Protein AF-A0A526YYI4-F1 (afdb_monomer_lite)

Radius of gyration: 14.58 Å; chains: 1; bounding box: 34×33×38 Å

Foldseek 3Di:
DLVVLLVVLCPDPPSVVCPVVQVCCVVVVDPQDDPDPQLCVVCVSVSNDDRDLVSQLVCLCRQQVDDSVRSVQQSVCVVVVDPVSPVVVVVSSVVSNVVVVND

Sequence (103 aa):
IEDIIALVALYRPGPMENIPTYNARKHGEEEMASIHPKIDHLVKETQGVIVYQEQVMQIAQELAGYSLGEADLLRRAMGKKIRAEMDKQRERFVSGAIERGVG

pLDDT: mean 78.95, std 15.45, range [33.44, 95.56]

Structure (mmCIF, N/CA/C/O backbone):
data_AF-A0A526YYI4-F1
#
_entry.id   AF-A0A526YYI4-F1
#
loop_
_atom_site.group_PDB
_atom_site.id
_atom_site.type_symbol
_atom_site.label_atom_id
_atom_site.label_alt_id
_atom_site.label_comp_id
_atom_site.label_asym_id
_atom_site.label_entity_id
_atom_site.label_seq_id
_atom_site.pdbx_PDB_ins_code
_atom_site.Cartn_x
_atom_site.Cartn_y
_atom_site.Cartn_z
_atom_site.occupancy
_atom_site.B_iso_or_equiv
_atom_site.auth_seq_id
_atom_site.auth_comp_id
_atom_site.auth_asym_id
_atom_site.auth_atom_id
_atom_site.pdbx_PDB_model_num
ATOM 1 N N . ILE A 1 1 ? 0.002 5.962 20.815 1.00 46.22 1 ILE A N 1
ATOM 2 C CA . ILE A 1 1 ? 1.047 6.633 19.993 1.00 46.22 1 ILE A CA 1
ATOM 3 C C . ILE A 1 1 ? 0.704 6.500 18.509 1.00 46.22 1 ILE A C 1
ATOM 5 O O . ILE A 1 1 ? 0.704 7.516 17.829 1.00 46.22 1 ILE A O 1
ATOM 9 N N . GLU A 1 2 ? 0.307 5.313 18.039 1.00 40.59 2 GLU A N 1
ATOM 10 C CA . GLU A 1 2 ? -0.183 5.052 16.667 1.00 40.59 2 GLU A CA 1
ATOM 11 C C . GLU A 1 2 ? -1.278 6.014 16.179 1.00 40.59 2 GLU A C 1
ATOM 13 O O . GLU A 1 2 ? -1.196 6.502 15.057 1.00 40.59 2 GLU A O 1
ATOM 18 N N . ASP A 1 3 ? -2.234 6.387 17.038 1.00 33.44 3 ASP A N 1
ATOM 19 C CA . ASP A 1 3 ? -3.303 7.337 16.690 1.00 33.44 3 ASP A CA 1
ATOM 20 C C . ASP A 1 3 ? -2.796 8.715 16.240 1.00 33.44 3 ASP A C 1
ATOM 22 O O . ASP A 1 3 ? -3.360 9.325 15.335 1.00 33.44 3 ASP A O 1
ATOM 26 N N . ILE A 1 4 ? -1.707 9.200 16.842 1.00 33.88 4 ILE A N 1
ATOM 27 C CA . ILE A 1 4 ? -1.102 10.492 16.488 1.00 33.88 4 ILE A CA 1
ATOM 28 C C . ILE A 1 4 ? -0.433 10.390 15.112 1.00 33.88 4 ILE A C 1
ATOM 30 O O . ILE A 1 4 ? -0.494 11.328 14.320 1.00 33.88 4 ILE A O 1
ATOM 34 N N . ILE A 1 5 ? 0.171 9.241 14.805 1.00 37.09 5 ILE A N 1
ATOM 35 C CA . ILE A 1 5 ? 0.866 8.994 13.538 1.00 37.09 5 ILE A CA 1
ATOM 36 C C . ILE A 1 5 ? -0.156 8.834 12.399 1.00 37.09 5 ILE A C 1
ATOM 38 O O . ILE A 1 5 ? 0.015 9.446 11.341 1.00 37.09 5 ILE A O 1
ATOM 42 N N . ALA A 1 6 ? -1.256 8.110 12.640 1.00 46.25 6 ALA A N 1
ATOM 43 C CA . ALA A 1 6 ? -2.361 7.967 11.695 1.00 46.25 6 ALA A CA 1
ATOM 44 C C . ALA A 1 6 ? -3.011 9.324 11.384 1.00 46.25 6 ALA A C 1
ATOM 46 O O . ALA A 1 6 ? -3.184 9.666 10.216 1.00 46.25 6 ALA A O 1
ATOM 47 N N . LEU A 1 7 ? -3.272 10.148 12.407 1.00 42.66 7 LEU A N 1
ATOM 48 C CA . LEU A 1 7 ? -3.783 11.511 12.231 1.00 42.66 7 LEU A CA 1
ATOM 49 C C . LEU A 1 7 ? -2.831 12.363 11.379 1.00 42.66 7 LEU A C 1
ATOM 51 O O . LEU A 1 7 ? -3.249 12.904 10.358 1.00 42.66 7 LEU A O 1
ATOM 55 N N . VAL A 1 8 ? -1.542 12.443 11.726 1.00 37.16 8 VAL A N 1
ATOM 56 C CA . VAL A 1 8 ? -0.553 13.256 10.985 1.00 37.16 8 VAL A CA 1
ATOM 57 C C . VAL A 1 8 ? -0.432 12.838 9.516 1.00 37.16 8 VAL A C 1
ATOM 59 O O . VAL A 1 8 ? -0.236 13.684 8.640 1.00 37.16 8 VAL A O 1
ATOM 62 N N . ALA A 1 9 ? -0.557 11.546 9.224 1.00 50.09 9 ALA A N 1
ATOM 63 C CA . ALA A 1 9 ? -0.478 11.037 7.862 1.00 50.09 9 ALA A CA 1
ATOM 64 C C . ALA A 1 9 ? -1.801 11.183 7.078 1.00 50.09 9 ALA A C 1
ATOM 66 O O . ALA A 1 9 ? -1.754 11.387 5.861 1.00 50.09 9 ALA A O 1
ATOM 67 N N . LEU A 1 10 ? -2.953 11.191 7.760 1.00 52.28 10 LEU A N 1
ATOM 68 C CA . LEU A 1 10 ? -4.257 11.533 7.186 1.00 52.28 10 LEU A CA 1
ATOM 69 C C . LEU A 1 10 ? -4.415 13.039 6.904 1.00 52.28 10 LEU A C 1
ATOM 71 O O . LEU A 1 10 ? -5.133 13.395 5.982 1.00 52.28 10 LEU A O 1
ATOM 75 N N . TYR A 1 11 ? -3.704 13.935 7.602 1.00 41.75 11 TYR A N 1
ATOM 76 C CA . TYR A 1 11 ? -3.749 15.400 7.400 1.00 41.75 11 TYR A CA 1
ATOM 77 C C . TYR A 1 11 ? -3.046 15.917 6.116 1.00 41.75 11 TYR A C 1
ATOM 79 O O . TYR A 1 11 ? -2.653 17.083 6.034 1.00 41.75 11 TYR A O 1
ATOM 87 N N . ARG A 1 12 ? -2.879 15.078 5.082 1.00 48.69 12 ARG A N 1
ATOM 88 C CA . ARG A 1 12 ? -2.323 15.463 3.766 1.00 48.69 12 ARG A CA 1
ATOM 89 C C . ARG A 1 12 ? -3.425 15.515 2.692 1.00 48.69 12 ARG A C 1
ATOM 91 O O . ARG A 1 12 ? -4.368 14.727 2.771 1.00 48.69 12 ARG A O 1
ATOM 98 N N . PRO A 1 13 ? -3.310 16.375 1.656 1.00 42.19 13 PRO A N 1
ATOM 99 C CA . PRO A 1 13 ? -4.272 16.403 0.551 1.00 42.19 13 PRO A CA 1
ATOM 100 C C . PRO A 1 13 ? -4.338 15.028 -0.142 1.00 42.19 13 PRO A C 1
ATOM 102 O O . PRO A 1 13 ? -3.318 14.540 -0.633 1.00 42.19 13 PRO A O 1
ATOM 105 N N . GLY A 1 14 ? -5.516 14.396 -0.149 1.00 63.19 14 GLY A N 1
ATOM 106 C CA . GLY A 1 14 ? -5.744 13.011 -0.583 1.00 63.19 14 GLY A CA 1
ATOM 107 C C . GLY A 1 14 ? -6.231 12.131 0.579 1.00 63.19 14 GLY A C 1
ATOM 108 O O . GLY A 1 14 ? -7.433 11.933 0.705 1.00 63.19 14 GLY A O 1
ATOM 109 N N . PRO A 1 15 ? -5.346 11.660 1.480 1.00 62.16 15 PRO A N 1
ATOM 110 C CA . PRO A 1 15 ? -5.742 10.876 2.656 1.00 62.16 15 PRO A CA 1
ATOM 111 C C . PRO A 1 15 ? -6.747 11.569 3.591 1.00 62.16 15 PRO A C 1
ATOM 113 O O . PRO A 1 15 ? -7.485 10.874 4.285 1.00 62.16 15 PRO A O 1
ATOM 116 N N . MET A 1 16 ? -6.820 12.909 3.584 1.00 61.28 16 MET A N 1
ATOM 117 C CA . MET A 1 16 ? -7.811 13.672 4.361 1.00 61.28 16 MET A CA 1
ATOM 118 C C . MET A 1 16 ? -9.256 13.268 4.054 1.00 61.28 16 MET A C 1
ATOM 120 O O . MET A 1 16 ? -10.098 13.304 4.949 1.00 61.28 16 MET A O 1
ATOM 124 N N . GLU A 1 17 ? -9.545 12.859 2.816 1.00 69.81 17 GLU A N 1
ATOM 125 C CA . GLU A 1 17 ? -10.883 12.411 2.411 1.00 69.81 17 GLU A CA 1
ATOM 126 C C . GLU A 1 17 ? -11.303 11.124 3.135 1.00 69.81 17 GLU A C 1
ATOM 128 O O . GLU A 1 17 ? -12.492 10.874 3.297 1.00 69.81 17 GLU A O 1
ATOM 133 N N . ASN A 1 18 ? -10.338 10.350 3.647 1.00 73.19 18 ASN A N 1
ATOM 134 C CA . ASN A 1 18 ? -10.582 9.108 4.378 1.00 73.19 18 ASN A CA 1
ATOM 135 C C . ASN A 1 18 ? -10.710 9.308 5.898 1.00 73.19 18 ASN A C 1
ATOM 137 O O . ASN A 1 18 ? -10.966 8.336 6.607 1.00 73.19 18 ASN A O 1
ATOM 141 N N . ILE A 1 19 ? -10.549 10.533 6.423 1.00 76.31 19 ILE A N 1
ATOM 142 C CA . ILE A 1 19 ? -10.718 10.819 7.862 1.00 76.31 19 ILE A CA 1
ATOM 143 C C . ILE A 1 19 ? -12.125 10.437 8.359 1.00 76.31 19 ILE A C 1
ATOM 145 O O . ILE A 1 19 ? -12.209 9.778 9.399 1.00 76.31 19 ILE A O 1
ATOM 149 N N . PRO A 1 20 ? -13.227 10.782 7.656 1.00 81.19 20 PRO A N 1
ATOM 150 C CA . PRO A 1 20 ? -14.568 10.382 8.079 1.00 81.19 20 PRO A CA 1
ATOM 151 C C . PRO A 1 20 ? -14.728 8.859 8.147 1.00 81.19 20 PRO A C 1
ATOM 153 O O . PRO A 1 20 ? -15.210 8.347 9.151 1.00 81.19 20 PRO A O 1
ATOM 156 N N . THR A 1 21 ? -14.245 8.132 7.135 1.00 81.06 21 THR A N 1
ATOM 157 C CA . THR A 1 21 ? -14.283 6.661 7.089 1.00 81.06 21 THR A CA 1
ATOM 158 C C . THR A 1 21 ? -13.453 6.031 8.206 1.00 81.06 21 THR A C 1
ATOM 160 O O . THR A 1 21 ? -13.898 5.088 8.856 1.00 81.06 21 THR A O 1
ATOM 163 N N . TYR A 1 22 ? -12.257 6.564 8.474 1.00 79.75 22 TYR A N 1
ATOM 164 C CA . TYR A 1 22 ? -11.411 6.100 9.574 1.00 79.75 22 TYR A CA 1
ATOM 165 C C . TYR A 1 22 ? -12.115 6.260 10.927 1.00 79.75 22 TYR A C 1
ATOM 167 O O . TYR A 1 22 ? -12.131 5.322 11.724 1.00 79.75 22 TYR A O 1
ATOM 175 N N . ASN A 1 23 ? -12.731 7.422 11.172 1.00 81.00 23 ASN A N 1
ATOM 176 C CA . ASN A 1 23 ? -13.477 7.676 12.403 1.00 81.00 23 ASN A CA 1
ATOM 177 C C . ASN A 1 23 ? -14.697 6.756 12.523 1.00 81.00 23 ASN A C 1
ATOM 179 O O . ASN A 1 23 ? -14.846 6.111 13.558 1.00 81.00 23 ASN A O 1
ATOM 183 N N . ALA A 1 24 ? -15.517 6.639 11.475 1.00 84.44 24 ALA A N 1
ATOM 184 C CA . ALA A 1 24 ? -16.701 5.778 11.481 1.00 84.44 24 ALA A CA 1
ATOM 185 C C . ALA A 1 24 ? -16.335 4.321 11.812 1.00 84.44 24 ALA A C 1
ATOM 187 O O . ALA A 1 24 ? -16.937 3.708 12.692 1.00 84.44 24 ALA A O 1
ATOM 188 N N . ARG A 1 25 ? -15.269 3.790 11.199 1.00 86.75 25 ARG A N 1
ATOM 189 C CA . ARG A 1 25 ? -14.778 2.431 11.479 1.00 86.75 25 ARG A CA 1
ATOM 190 C C . ARG A 1 25 ? -14.219 2.274 12.886 1.00 86.75 25 ARG A C 1
ATOM 192 O O . ARG A 1 25 ? -14.545 1.311 13.575 1.00 86.75 25 ARG A O 1
ATOM 199 N N . LYS A 1 26 ? -13.436 3.248 13.357 1.00 81.38 26 LYS A N 1
ATOM 200 C CA . LYS A 1 26 ? -12.870 3.228 14.713 1.00 81.38 26 LYS A CA 1
ATOM 201 C C . LYS A 1 26 ? -13.948 3.284 15.801 1.00 81.38 26 LYS A C 1
ATOM 203 O O . LYS A 1 26 ? -13.773 2.683 16.859 1.00 81.38 26 LYS A O 1
ATOM 208 N N . HIS A 1 27 ? -15.046 3.993 15.548 1.00 84.19 27 HIS A N 1
ATOM 209 C CA . HIS A 1 27 ? -16.189 4.089 16.458 1.00 84.19 27 HIS A CA 1
ATOM 210 C C . HIS A 1 27 ? -17.214 2.955 16.282 1.00 84.19 27 HIS A C 1
ATOM 212 O O . HIS A 1 27 ? -18.182 2.898 17.036 1.00 84.19 27 HIS A O 1
ATOM 218 N N . GLY A 1 28 ? -16.986 2.025 15.346 1.00 83.38 28 GLY A N 1
ATOM 219 C CA . GLY A 1 28 ? -17.888 0.903 15.072 1.00 83.38 28 GLY A CA 1
ATOM 220 C C . GLY A 1 28 ? -19.183 1.301 14.357 1.00 83.38 28 GLY A C 1
ATOM 221 O O . GLY A 1 28 ? -20.135 0.529 14.344 1.00 83.38 28 GLY A O 1
ATOM 222 N N . GLU A 1 29 ? -19.231 2.500 13.777 1.00 86.06 29 GLU A N 1
ATOM 223 C CA . GLU A 1 29 ? -20.353 3.010 12.980 1.00 86.06 29 GLU A CA 1
ATOM 224 C C . GLU A 1 29 ? -20.337 2.450 11.546 1.00 86.06 29 GLU A C 1
ATOM 226 O O . GLU A 1 29 ? -21.363 2.431 10.870 1.00 86.06 29 GLU A O 1
ATOM 231 N N . GLU A 1 30 ? -19.179 1.964 11.093 1.00 85.12 30 GLU A N 1
ATOM 232 C CA . GLU A 1 30 ? -18.981 1.284 9.813 1.00 85.12 30 GLU A CA 1
ATOM 233 C C . GLU A 1 30 ? -18.092 0.049 10.026 1.00 85.12 30 GLU A C 1
ATOM 235 O O . GLU A 1 30 ? -17.072 0.120 10.712 1.00 85.12 30 GLU A O 1
ATOM 240 N N . GLU A 1 31 ? -18.438 -1.091 9.427 1.00 81.31 31 GLU A N 1
ATOM 241 C CA . GLU A 1 31 ? -17.540 -2.248 9.438 1.00 81.31 31 GLU A CA 1
ATOM 242 C C . GLU A 1 31 ? -16.414 -2.074 8.415 1.00 81.31 31 GLU A C 1
ATOM 244 O O . GLU A 1 31 ? -16.627 -1.698 7.260 1.00 81.31 31 GLU A O 1
ATOM 249 N N . MET A 1 32 ? -15.187 -2.398 8.824 1.00 82.12 32 MET A N 1
ATOM 250 C CA . MET A 1 32 ? -14.066 -2.466 7.896 1.00 82.12 32 MET A CA 1
ATOM 251 C C . MET A 1 32 ? -14.247 -3.675 6.970 1.00 82.12 32 MET A C 1
ATOM 253 O O . MET A 1 32 ? -14.082 -4.820 7.392 1.00 82.12 32 MET A O 1
ATOM 257 N N . ALA A 1 33 ? -14.539 -3.418 5.696 1.00 78.38 33 ALA A N 1
ATOM 258 C CA . ALA A 1 33 ? -14.555 -4.463 4.682 1.00 78.38 33 ALA A CA 1
ATOM 259 C C . ALA A 1 33 ? -13.156 -5.080 4.514 1.00 78.38 33 ALA A C 1
ATOM 261 O O . ALA A 1 33 ? -12.157 -4.364 4.403 1.00 78.38 33 ALA A O 1
ATOM 262 N N . SER A 1 34 ? -13.099 -6.414 4.468 1.00 82.38 34 SER A N 1
ATOM 263 C CA . SER A 1 34 ? -11.898 -7.150 4.062 1.00 82.38 34 SER A CA 1
ATOM 264 C C . SER A 1 34 ? -11.539 -6.760 2.627 1.00 82.38 34 SER A C 1
ATOM 266 O O . SER A 1 34 ? -12.383 -6.838 1.732 1.00 82.38 34 SER A O 1
ATOM 268 N N . ILE A 1 35 ? -10.299 -6.312 2.415 1.00 79.75 35 ILE A N 1
ATOM 269 C CA . ILE A 1 35 ? -9.784 -6.003 1.076 1.00 79.75 35 ILE A CA 1
ATOM 270 C C . ILE A 1 35 ? -9.296 -7.303 0.448 1.00 79.75 35 ILE A C 1
ATOM 272 O O . ILE A 1 35 ? -9.660 -7.634 -0.678 1.00 79.75 35 ILE A O 1
ATOM 276 N N . HIS A 1 36 ? -8.447 -8.027 1.181 1.00 83.31 36 HIS A N 1
ATOM 277 C CA . HIS A 1 36 ? -7.945 -9.333 0.790 1.00 83.31 36 HIS A CA 1
ATOM 278 C C . HIS A 1 36 ? -7.281 -10.008 2.007 1.00 83.31 36 HIS A C 1
ATOM 280 O O . HIS A 1 36 ? -6.422 -9.386 2.644 1.00 83.31 36 HIS A O 1
ATOM 286 N N . PRO A 1 37 ? -7.539 -11.303 2.284 1.00 87.62 37 PRO A N 1
ATOM 287 C CA . PRO A 1 37 ? -7.071 -11.976 3.504 1.00 87.62 37 PRO A CA 1
ATOM 288 C C . PRO A 1 37 ? -5.562 -11.858 3.781 1.00 87.62 37 PRO A C 1
ATOM 290 O O . PRO A 1 37 ? -5.136 -11.751 4.928 1.00 87.62 37 PRO A O 1
ATOM 293 N N . LYS A 1 38 ? -4.736 -11.840 2.724 1.00 85.31 38 LYS A N 1
ATOM 294 C CA . LYS A 1 38 ? -3.271 -11.680 2.833 1.00 85.31 38 LYS A CA 1
ATOM 295 C C . LYS A 1 38 ? -2.812 -10.297 3.307 1.00 85.31 38 LYS A C 1
ATOM 297 O O . LYS A 1 38 ? -1.689 -10.196 3.771 1.00 85.31 38 LYS A O 1
ATOM 302 N N . ILE A 1 39 ? -3.625 -9.248 3.188 1.00 86.62 39 ILE A N 1
ATOM 303 C CA . ILE A 1 39 ? -3.220 -7.871 3.525 1.00 86.62 39 ILE A CA 1
ATOM 304 C C . ILE A 1 39 ? -4.119 -7.196 4.554 1.00 86.62 39 ILE A C 1
ATOM 306 O O . ILE A 1 39 ? -3.756 -6.132 5.045 1.00 86.62 39 ILE A O 1
ATOM 310 N N . ASP A 1 40 ? -5.247 -7.801 4.931 1.00 87.44 40 ASP A N 1
ATOM 311 C CA . ASP A 1 40 ? -6.139 -7.227 5.946 1.00 87.44 40 ASP A CA 1
ATOM 312 C C . ASP A 1 40 ? -5.394 -6.923 7.251 1.00 87.44 40 ASP A C 1
ATOM 314 O O . ASP A 1 40 ? -5.627 -5.893 7.876 1.00 87.44 40 ASP A O 1
ATOM 318 N N . HIS A 1 41 ? -4.433 -7.771 7.631 1.00 89.62 41 HIS A N 1
ATOM 319 C CA . HIS A 1 41 ? -3.595 -7.548 8.809 1.00 89.62 41 HIS A CA 1
ATOM 320 C C . HIS A 1 41 ? -2.702 -6.301 8.693 1.00 89.62 41 HIS A C 1
ATOM 322 O O . HIS A 1 41 ? -2.456 -5.652 9.704 1.00 89.62 41 HIS A O 1
ATOM 328 N N . LEU A 1 42 ? -2.266 -5.933 7.480 1.00 88.31 42 LEU A N 1
ATOM 329 C CA . LEU A 1 42 ? -1.424 -4.757 7.235 1.00 88.31 42 LEU A CA 1
ATOM 330 C C . LEU A 1 42 ? -2.201 -3.452 7.391 1.00 88.31 42 LEU A C 1
ATOM 332 O O . LEU A 1 42 ? -1.607 -2.431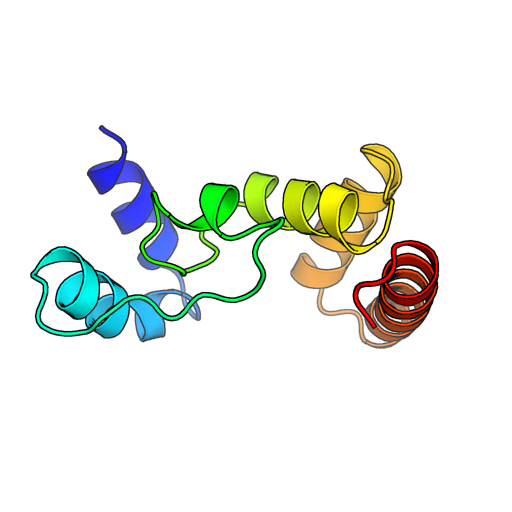 7.715 1.00 88.31 42 LEU A O 1
ATOM 336 N N . VAL A 1 43 ? -3.513 -3.469 7.141 1.00 85.19 43 VAL A N 1
ATOM 337 C CA . VAL A 1 43 ? -4.374 -2.273 7.172 1.00 85.19 43 VAL A CA 1
ATOM 338 C C . VAL A 1 43 ? -5.326 -2.242 8.366 1.00 85.19 43 VAL A C 1
ATOM 340 O O . VAL A 1 43 ? -6.018 -1.248 8.571 1.00 85.19 43 VAL A O 1
ATOM 343 N N . LYS A 1 44 ? -5.365 -3.306 9.174 1.00 86.81 44 LYS A N 1
ATOM 344 C CA . LYS A 1 44 ? -6.241 -3.420 10.348 1.00 86.81 44 LYS A CA 1
ATOM 345 C C . LYS A 1 44 ? -6.018 -2.285 11.344 1.00 86.81 44 LYS A C 1
ATOM 347 O O . LYS A 1 44 ? -6.974 -1.687 11.826 1.00 86.81 44 LYS A O 1
ATOM 352 N N . GLU A 1 45 ? -4.758 -1.968 11.623 1.00 81.94 45 GLU A N 1
ATOM 353 C CA . GLU A 1 45 ? -4.387 -0.891 12.548 1.00 81.94 45 GLU A CA 1
ATOM 354 C C . GLU A 1 45 ? -4.781 0.490 12.012 1.00 81.94 45 GLU A C 1
ATOM 356 O O . GLU A 1 45 ? -5.070 1.403 12.780 1.00 81.94 45 GLU A O 1
ATOM 361 N N . THR A 1 46 ? -4.878 0.629 10.689 1.00 82.69 46 THR A N 1
ATOM 362 C CA . THR A 1 46 ? -5.267 1.864 10.006 1.00 82.69 46 THR A CA 1
ATOM 363 C C . THR A 1 46 ? -6.713 1.835 9.496 1.00 82.69 46 THR A C 1
ATOM 365 O O . THR A 1 46 ? -7.071 2.611 8.611 1.00 82.69 46 THR A O 1
ATOM 368 N N . GLN A 1 47 ? -7.561 0.959 10.051 1.00 85.38 47 GLN A N 1
ATOM 369 C CA . GLN A 1 47 ? -8.991 0.836 9.719 1.00 85.38 47 GLN A CA 1
ATOM 370 C C . GLN A 1 47 ? -9.264 0.666 8.210 1.00 85.38 47 GLN A C 1
ATOM 372 O O . GLN A 1 47 ? -10.228 1.204 7.656 1.00 85.38 47 GLN A O 1
ATOM 377 N N . GLY A 1 48 ? -8.389 -0.057 7.511 1.00 79.94 48 GLY A N 1
ATOM 378 C CA . GLY A 1 48 ? -8.506 -0.312 6.075 1.00 79.94 48 GLY A CA 1
ATOM 379 C C . GLY A 1 48 ? -8.000 0.831 5.190 1.00 79.94 48 GLY A C 1
ATOM 380 O O . GLY A 1 48 ? -8.093 0.739 3.969 1.00 79.94 48 GLY A O 1
ATOM 381 N N . VAL A 1 49 ? -7.464 1.908 5.771 1.00 80.94 49 VAL A N 1
ATOM 382 C CA . VAL A 1 49 ? -6.883 3.031 5.025 1.00 80.94 49 VAL A CA 1
ATOM 383 C C . VAL A 1 49 ? -5.378 2.816 4.888 1.00 80.94 49 VAL A C 1
ATOM 385 O O . VAL A 1 49 ? -4.694 2.584 5.878 1.00 80.94 49 VAL A O 1
ATOM 388 N N . ILE A 1 50 ? -4.825 2.909 3.678 1.00 79.62 50 ILE A N 1
ATOM 389 C CA . ILE A 1 50 ? -3.369 2.843 3.482 1.00 79.62 50 ILE A CA 1
ATOM 390 C C . ILE A 1 50 ? -2.785 4.221 3.783 1.00 79.62 50 ILE A C 1
ATOM 392 O O . ILE A 1 50 ? -3.017 5.183 3.050 1.00 79.62 50 ILE A O 1
ATOM 396 N N . VAL A 1 51 ? -2.034 4.310 4.874 1.00 78.62 51 VAL A N 1
ATOM 397 C CA . VAL A 1 51 ? -1.529 5.574 5.422 1.00 78.62 51 VAL A CA 1
ATOM 398 C C . VAL A 1 51 ? -0.002 5.632 5.341 1.00 78.62 51 VAL A C 1
ATOM 400 O O . VAL A 1 51 ? 0.578 6.694 5.094 1.00 78.62 51 VAL A O 1
ATOM 403 N N . TYR A 1 52 ? 0.660 4.484 5.490 1.00 82.06 52 TYR A N 1
ATOM 404 C CA . TYR A 1 52 ? 2.112 4.389 5.538 1.00 82.06 52 TYR A CA 1
ATOM 405 C C . TYR A 1 52 ? 2.714 3.910 4.222 1.00 82.06 52 TYR A C 1
ATOM 407 O O . TYR A 1 52 ? 2.175 3.066 3.509 1.00 82.06 52 TYR A O 1
ATOM 415 N N . GLN A 1 53 ? 3.901 4.433 3.920 1.00 82.06 53 GLN A N 1
ATOM 416 C CA . GLN A 1 53 ? 4.677 3.999 2.761 1.00 82.06 53 GLN A CA 1
ATOM 417 C C . GLN A 1 53 ? 5.107 2.532 2.873 1.00 82.06 53 GLN A C 1
ATOM 419 O O . GLN A 1 53 ? 5.151 1.831 1.866 1.00 82.06 53 GLN A O 1
ATOM 424 N N . GLU A 1 54 ? 5.371 2.067 4.092 1.00 88.44 54 GLU A N 1
ATOM 425 C CA . GLU A 1 54 ? 5.718 0.674 4.371 1.00 88.44 54 GLU A CA 1
ATOM 426 C C . GLU A 1 54 ? 4.553 -0.268 4.061 1.00 88.44 54 GLU A C 1
ATOM 428 O O . GLU A 1 54 ? 4.780 -1.300 3.441 1.00 88.44 54 GLU A O 1
ATOM 433 N N . GLN A 1 55 ? 3.307 0.130 4.359 1.00 87.50 55 GLN A N 1
ATOM 434 C CA . GLN A 1 55 ? 2.117 -0.648 3.991 1.00 87.50 55 GLN A CA 1
ATOM 435 C C . GLN A 1 55 ? 2.026 -0.835 2.472 1.00 87.50 55 GLN A C 1
ATOM 437 O O . GLN A 1 55 ? 1.784 -1.943 2.008 1.00 87.50 55 GLN A O 1
ATOM 442 N N . VAL A 1 56 ? 2.281 0.215 1.678 1.00 86.81 56 VAL A N 1
ATOM 443 C CA . VAL A 1 56 ? 2.302 0.111 0.203 1.00 86.81 56 VAL A CA 1
ATOM 444 C C . VAL A 1 56 ? 3.336 -0.913 -0.255 1.00 86.81 56 VAL A C 1
ATOM 446 O O . VAL A 1 56 ? 3.054 -1.743 -1.120 1.00 86.81 56 VAL A O 1
ATOM 449 N N . MET A 1 57 ? 4.531 -0.863 0.335 1.00 91.19 57 MET A N 1
ATOM 450 C CA . MET A 1 57 ? 5.602 -1.786 -0.010 1.00 91.19 57 MET A CA 1
ATOM 451 C C . MET A 1 57 ? 5.229 -3.221 0.370 1.00 91.19 57 MET A C 1
ATOM 453 O O . MET A 1 57 ? 5.249 -4.088 -0.498 1.00 91.19 57 MET A O 1
ATOM 457 N N . GLN A 1 58 ? 4.809 -3.459 1.614 1.00 92.19 58 GLN A N 1
ATOM 458 C CA . GLN A 1 58 ? 4.412 -4.776 2.122 1.00 92.19 58 GLN A CA 1
ATOM 459 C C . GLN A 1 58 ? 3.255 -5.383 1.321 1.00 92.19 58 GLN A C 1
ATOM 461 O O . GLN A 1 58 ? 3.320 -6.553 0.958 1.00 92.19 58 GLN A O 1
ATOM 466 N N . ILE A 1 59 ? 2.243 -4.589 0.956 1.00 90.25 59 ILE A N 1
ATOM 467 C CA . ILE A 1 59 ? 1.135 -5.036 0.100 1.00 90.25 59 ILE A CA 1
ATOM 468 C C . ILE A 1 59 ? 1.658 -5.521 -1.259 1.00 90.25 59 ILE A C 1
ATOM 470 O O . ILE A 1 59 ? 1.240 -6.575 -1.738 1.00 90.25 59 ILE A O 1
ATOM 474 N N . ALA A 1 60 ? 2.593 -4.795 -1.879 1.00 89.56 60 ALA A N 1
ATOM 475 C CA . ALA A 1 60 ? 3.184 -5.206 -3.153 1.00 89.56 60 ALA A CA 1
ATOM 476 C C . ALA A 1 60 ? 4.008 -6.496 -3.025 1.00 89.56 60 ALA A C 1
ATOM 478 O O . ALA A 1 60 ? 3.989 -7.341 -3.925 1.00 89.56 60 ALA A O 1
ATOM 479 N N . GLN A 1 61 ? 4.698 -6.679 -1.897 1.00 93.56 61 GLN A N 1
ATOM 480 C CA . GLN A 1 61 ? 5.404 -7.924 -1.615 1.00 93.56 61 GLN A CA 1
ATOM 481 C C . GLN A 1 61 ? 4.416 -9.081 -1.463 1.00 93.56 61 GLN A C 1
ATOM 483 O O . GLN A 1 61 ? 4.528 -10.058 -2.197 1.00 93.56 61 GLN A O 1
ATOM 488 N N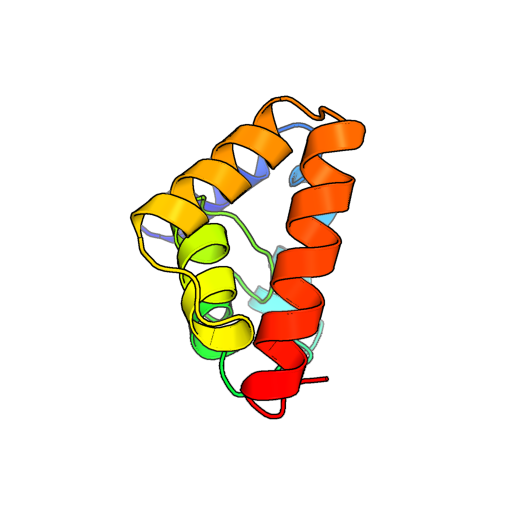 . GLU A 1 62 ? 3.422 -8.959 -0.583 1.00 91.56 62 GLU A N 1
ATOM 489 C CA . GLU A 1 62 ? 2.461 -10.023 -0.266 1.00 91.56 62 GLU A CA 1
ATOM 490 C C . GLU A 1 62 ? 1.592 -10.418 -1.464 1.00 91.56 62 GLU A C 1
ATOM 492 O O . GLU A 1 62 ? 1.447 -11.605 -1.773 1.00 91.56 62 GLU A O 1
ATOM 497 N N . LEU A 1 63 ? 1.042 -9.431 -2.177 1.00 88.12 63 LEU A N 1
ATOM 498 C CA . LEU A 1 63 ? 0.113 -9.690 -3.274 1.00 88.12 63 LEU A CA 1
ATOM 499 C C . LEU A 1 63 ? 0.826 -10.028 -4.579 1.00 88.12 63 LEU A C 1
ATOM 501 O O . LEU A 1 63 ? 0.414 -10.970 -5.243 1.00 88.12 63 LEU A O 1
ATOM 505 N N . ALA A 1 64 ? 1.897 -9.314 -4.932 1.00 89.25 64 ALA A N 1
ATOM 506 C CA . ALA A 1 64 ? 2.503 -9.391 -6.265 1.00 89.25 64 ALA A CA 1
ATOM 507 C C . ALA A 1 64 ? 3.950 -9.916 -6.287 1.00 89.25 64 ALA A C 1
ATOM 509 O O . ALA A 1 64 ? 4.594 -9.938 -7.340 1.00 89.25 64 ALA A O 1
ATOM 510 N N . GLY A 1 65 ? 4.488 -10.336 -5.138 1.00 93.44 65 GLY A N 1
ATOM 511 C CA . GLY A 1 65 ? 5.820 -10.945 -5.075 1.00 93.44 65 GLY A CA 1
ATOM 512 C C . GLY A 1 65 ? 6.949 -9.963 -5.351 1.00 93.44 65 GLY A C 1
ATOM 513 O O . GLY A 1 65 ? 7.968 -10.343 -5.922 1.00 93.44 65 GLY A O 1
ATOM 514 N N . TYR A 1 66 ? 6.766 -8.697 -4.988 1.00 92.94 66 TYR A N 1
ATOM 515 C CA . TYR A 1 66 ? 7.830 -7.708 -5.082 1.00 92.94 66 TYR A CA 1
ATOM 516 C C . TYR A 1 66 ? 8.951 -8.024 -4.080 1.00 92.94 66 TYR A C 1
ATOM 518 O O . TYR A 1 66 ? 8.717 -8.358 -2.914 1.00 92.94 66 TYR A O 1
ATOM 526 N N . SER A 1 67 ? 10.194 -7.851 -4.510 1.00 95.56 67 SER A N 1
ATOM 527 C CA . SER A 1 67 ? 11.321 -7.652 -3.603 1.00 95.56 67 SER A CA 1
ATOM 528 C C . SER A 1 67 ? 11.223 -6.287 -2.910 1.00 95.56 67 SER A C 1
ATOM 530 O O . SER A 1 67 ? 10.522 -5.380 -3.362 1.00 95.56 67 SER A O 1
ATOM 532 N N . LEU A 1 68 ? 11.982 -6.105 -1.827 1.00 90.94 68 LEU A N 1
ATOM 533 C CA . LEU A 1 68 ? 12.078 -4.823 -1.115 1.00 90.94 68 LEU A CA 1
ATOM 534 C C . LEU A 1 68 ? 12.516 -3.674 -2.043 1.00 90.94 68 LEU A C 1
ATOM 536 O O . LEU A 1 68 ? 11.998 -2.562 -1.950 1.00 90.94 68 LEU A O 1
ATOM 540 N N . GLY A 1 69 ? 13.438 -3.959 -2.971 1.00 93.62 69 GLY A N 1
ATOM 541 C CA . GLY A 1 69 ? 13.917 -2.993 -3.959 1.00 93.62 69 GLY A CA 1
ATOM 542 C C . GLY A 1 69 ? 12.847 -2.615 -4.984 1.00 93.62 69 GLY A C 1
ATOM 543 O O . GLY A 1 69 ? 12.621 -1.430 -5.221 1.00 93.62 69 GLY A O 1
ATOM 544 N N . GLU A 1 70 ? 12.144 -3.599 -5.552 1.00 92.19 70 GLU A N 1
ATOM 545 C CA . GLU A 1 70 ? 11.030 -3.337 -6.476 1.00 92.19 70 GLU A CA 1
ATOM 546 C C . GLU A 1 70 ? 9.904 -2.556 -5.783 1.00 92.19 70 GLU A C 1
ATOM 548 O O . GLU A 1 70 ? 9.313 -1.653 -6.376 1.00 92.19 70 GLU A O 1
ATOM 553 N N . ALA A 1 71 ? 9.616 -2.870 -4.517 1.00 90.00 71 ALA A N 1
ATOM 554 C CA . ALA A 1 71 ? 8.562 -2.209 -3.756 1.00 90.00 71 ALA A CA 1
ATOM 555 C C . ALA A 1 71 ? 8.883 -0.723 -3.508 1.00 90.00 71 ALA A C 1
ATOM 557 O O . ALA A 1 71 ? 7.999 0.131 -3.624 1.00 90.00 71 ALA A O 1
ATOM 558 N N . ASP A 1 72 ? 10.151 -0.380 -3.245 1.00 90.69 72 ASP A N 1
ATOM 559 C CA . ASP A 1 72 ? 10.567 1.025 -3.146 1.00 90.69 72 ASP A CA 1
ATOM 560 C C . ASP A 1 72 ? 10.479 1.745 -4.504 1.00 90.69 72 ASP A C 1
ATOM 562 O O . ASP A 1 72 ? 10.093 2.916 -4.556 1.00 90.69 72 ASP A O 1
ATOM 566 N N . LEU A 1 73 ? 10.771 1.061 -5.618 1.00 89.12 73 LEU A N 1
ATOM 567 C CA . LEU A 1 73 ? 10.592 1.629 -6.961 1.00 89.12 73 LEU A CA 1
ATOM 568 C C . LEU A 1 73 ? 9.121 1.965 -7.239 1.00 89.12 73 LEU A C 1
ATOM 570 O O . LEU A 1 73 ? 8.831 3.085 -7.668 1.00 89.12 73 LEU A O 1
ATOM 574 N N . LEU A 1 74 ? 8.197 1.053 -6.917 1.00 85.00 74 LEU A N 1
ATOM 575 C CA . LEU A 1 74 ? 6.753 1.294 -7.002 1.00 85.00 74 LEU A CA 1
ATOM 576 C C . LEU A 1 74 ? 6.343 2.512 -6.163 1.00 85.00 74 LEU A C 1
ATOM 578 O O . LEU A 1 74 ? 5.711 3.439 -6.675 1.00 85.00 74 LEU A O 1
ATOM 582 N N . ARG A 1 75 ? 6.761 2.560 -4.892 1.00 87.50 75 ARG A N 1
ATOM 583 C CA . ARG A 1 75 ? 6.475 3.681 -3.983 1.00 87.50 75 ARG A CA 1
ATOM 584 C C . ARG A 1 75 ? 6.946 5.020 -4.563 1.00 87.50 75 ARG A C 1
ATOM 586 O O . ARG A 1 75 ? 6.215 6.013 -4.528 1.00 87.50 75 ARG A O 1
ATOM 593 N N . ARG A 1 76 ? 8.160 5.066 -5.124 1.00 86.19 76 ARG A N 1
ATOM 594 C CA . ARG A 1 76 ? 8.710 6.272 -5.770 1.00 86.19 76 ARG A CA 1
ATOM 595 C C . ARG A 1 76 ? 7.922 6.665 -7.019 1.00 86.19 76 ARG A C 1
ATOM 597 O O . ARG A 1 76 ? 7.688 7.859 -7.219 1.00 86.19 76 ARG A O 1
ATOM 604 N N . ALA A 1 77 ? 7.522 5.698 -7.844 1.00 81.31 77 ALA A N 1
ATOM 605 C CA . ALA A 1 77 ? 6.734 5.939 -9.052 1.00 81.31 77 ALA A CA 1
ATOM 606 C C . ALA A 1 77 ? 5.370 6.567 -8.720 1.00 81.31 77 ALA A C 1
ATOM 608 O O . ALA A 1 77 ? 5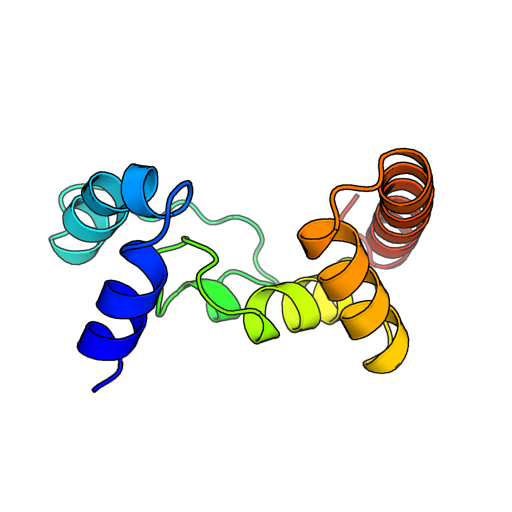.007 7.586 -9.317 1.00 81.31 77 ALA A O 1
ATOM 609 N N . MET A 1 78 ? 4.681 6.044 -7.698 1.00 78.31 78 MET A N 1
ATOM 610 C CA . MET A 1 78 ? 3.418 6.605 -7.198 1.00 78.31 78 MET A CA 1
ATOM 611 C C . MET A 1 78 ? 3.590 8.046 -6.702 1.00 78.31 78 MET A C 1
ATOM 613 O O . MET A 1 78 ? 2.784 8.914 -7.035 1.00 78.31 78 MET A O 1
ATOM 617 N N . GLY A 1 79 ? 4.673 8.332 -5.970 1.00 81.44 79 GLY A N 1
ATOM 618 C CA . GLY A 1 79 ? 4.970 9.682 -5.481 1.00 81.44 79 GLY A CA 1
ATOM 619 C C . GLY A 1 79 ? 5.233 10.701 -6.596 1.00 81.44 79 GLY A C 1
ATOM 620 O O . GLY A 1 79 ? 4.822 11.854 -6.483 1.00 81.44 79 GLY A O 1
ATOM 621 N N . LYS A 1 80 ? 5.880 10.282 -7.692 1.00 83.06 80 LYS A N 1
ATOM 622 C CA . LYS A 1 80 ? 6.170 11.146 -8.852 1.00 83.06 80 LYS A CA 1
ATOM 623 C C . LYS A 1 80 ? 5.007 11.266 -9.845 1.00 83.06 80 LYS A C 1
ATOM 625 O O . LYS A 1 80 ? 5.058 12.140 -10.705 1.00 83.06 80 LYS A O 1
ATOM 630 N N . LYS A 1 81 ? 3.988 10.401 -9.753 1.00 78.06 81 LYS A N 1
ATOM 631 C CA . LYS A 1 81 ? 2.811 10.356 -10.647 1.00 78.06 81 LYS A CA 1
ATOM 632 C C . LYS A 1 81 ? 3.165 10.267 -12.142 1.00 78.06 81 LYS A C 1
ATOM 634 O O . LYS A 1 81 ? 2.479 10.829 -12.993 1.00 78.06 81 LYS A O 1
ATOM 639 N N . ILE A 1 82 ? 4.240 9.552 -12.479 1.00 80.75 82 ILE A N 1
ATOM 640 C CA . ILE A 1 82 ? 4.676 9.378 -13.872 1.00 80.75 82 ILE A CA 1
ATOM 641 C C . ILE A 1 82 ? 3.860 8.250 -14.503 1.00 80.75 82 ILE A C 1
ATOM 643 O O . ILE A 1 82 ? 4.067 7.082 -14.184 1.00 80.75 82 ILE A O 1
ATOM 647 N N . ARG A 1 83 ? 2.954 8.596 -15.424 1.00 79.56 83 ARG A N 1
ATOM 648 C CA . ARG A 1 83 ? 2.006 7.649 -16.036 1.00 79.56 83 ARG A CA 1
ATOM 649 C C . ARG A 1 83 ? 2.682 6.428 -16.666 1.00 79.56 83 ARG A C 1
ATOM 651 O O . ARG A 1 83 ? 2.352 5.311 -16.303 1.00 79.56 83 ARG A O 1
ATOM 658 N N . ALA A 1 84 ? 3.682 6.647 -17.519 1.00 87.88 84 ALA A N 1
ATOM 659 C CA . ALA A 1 84 ? 4.385 5.559 -18.203 1.00 87.88 84 ALA A CA 1
ATOM 660 C C . ALA A 1 84 ? 5.084 4.582 -17.240 1.00 87.88 84 ALA A C 1
ATOM 662 O O . ALA A 1 84 ? 5.239 3.408 -17.558 1.00 87.88 84 ALA A O 1
ATOM 663 N N . GLU A 1 85 ? 5.510 5.054 -16.065 1.00 82.12 85 GLU A N 1
ATOM 664 C CA . GLU A 1 85 ? 6.108 4.190 -15.047 1.00 82.12 85 GLU A CA 1
ATOM 665 C C . GLU A 1 85 ? 5.027 3.444 -14.258 1.00 82.12 85 GLU A C 1
ATOM 667 O O . GLU A 1 85 ? 5.159 2.252 -14.006 1.00 82.12 85 GLU A O 1
ATOM 672 N N . MET A 1 86 ? 3.917 4.114 -13.937 1.00 81.94 86 MET A N 1
ATOM 673 C CA . MET A 1 86 ? 2.761 3.480 -13.298 1.00 81.94 86 MET A CA 1
ATOM 674 C C . MET A 1 86 ? 2.147 2.372 -14.156 1.00 81.94 86 MET A C 1
ATOM 676 O O . MET A 1 86 ? 1.749 1.350 -13.607 1.00 81.94 86 MET A O 1
ATOM 680 N N . ASP A 1 87 ? 2.110 2.537 -15.479 1.00 82.50 87 ASP A N 1
ATOM 681 C CA . ASP A 1 87 ? 1.595 1.516 -16.396 1.00 82.50 87 ASP A CA 1
ATOM 682 C C . ASP A 1 87 ? 2.464 0.243 -16.352 1.00 82.50 87 ASP A C 1
ATOM 684 O O . ASP A 1 87 ? 1.939 -0.859 -16.186 1.00 82.50 87 ASP A O 1
ATOM 688 N N . LYS A 1 88 ? 3.798 0.388 -16.358 1.00 87.44 88 LYS A N 1
ATOM 689 C CA . LYS A 1 88 ? 4.733 -0.742 -16.186 1.00 87.44 88 LYS A CA 1
ATOM 690 C C . LYS A 1 88 ? 4.566 -1.428 -14.834 1.00 87.44 88 LYS A C 1
ATOM 692 O O . LYS A 1 88 ? 4.552 -2.654 -14.747 1.00 87.44 88 LYS A O 1
ATOM 697 N N . GLN A 1 89 ? 4.441 -0.636 -13.770 1.00 85.31 89 GLN A N 1
ATOM 698 C CA . GLN A 1 89 ? 4.231 -1.168 -12.429 1.00 85.31 89 GLN A CA 1
ATOM 699 C C . GLN A 1 89 ? 2.887 -1.895 -12.311 1.00 85.31 89 GLN A C 1
ATOM 701 O O . GLN A 1 89 ? 2.805 -2.919 -11.640 1.00 85.31 89 GLN A O 1
ATOM 706 N N . ARG A 1 90 ? 1.844 -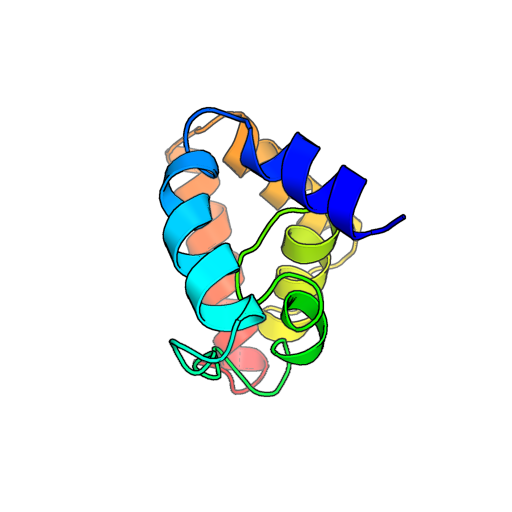1.419 -13.000 1.00 84.19 90 ARG A N 1
ATOM 707 C CA . ARG A 1 90 ? 0.540 -2.085 -13.047 1.00 84.19 90 ARG A CA 1
ATOM 708 C C . ARG A 1 90 ? 0.643 -3.462 -13.692 1.00 84.19 90 ARG A C 1
ATOM 710 O O . ARG A 1 90 ? 0.131 -4.421 -13.122 1.00 84.19 90 ARG A O 1
ATOM 717 N N . GLU A 1 91 ? 1.295 -3.570 -14.847 1.00 88.62 91 GLU A N 1
ATOM 718 C CA . GLU A 1 91 ? 1.507 -4.863 -15.510 1.00 88.62 91 GLU A CA 1
ATOM 719 C C . GLU A 1 91 ? 2.291 -5.825 -14.612 1.00 88.62 91 GLU A C 1
ATOM 721 O O . GLU A 1 91 ? 1.846 -6.947 -14.373 1.00 88.62 91 GLU A O 1
ATOM 726 N N . ARG A 1 92 ? 3.405 -5.363 -14.029 1.00 90.12 92 ARG A N 1
ATOM 727 C CA . ARG A 1 92 ? 4.219 -6.165 -13.105 1.00 90.12 92 ARG A CA 1
ATOM 728 C C . ARG A 1 92 ? 3.431 -6.637 -11.880 1.00 90.12 92 ARG A C 1
ATOM 730 O O . ARG A 1 92 ? 3.607 -7.783 -11.456 1.00 90.12 92 ARG A O 1
ATOM 737 N N . PHE A 1 93 ? 2.590 -5.772 -11.315 1.00 87.19 93 PHE A N 1
ATOM 738 C CA . PHE A 1 93 ? 1.754 -6.094 -10.163 1.00 87.19 93 PHE A CA 1
ATOM 739 C C . PHE A 1 93 ? 0.703 -7.148 -10.506 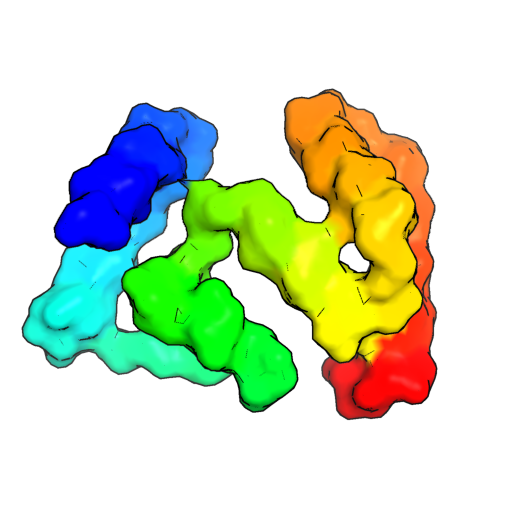1.00 87.19 93 PHE A C 1
ATOM 741 O O . PHE A 1 93 ? 0.588 -8.138 -9.793 1.00 87.19 93 PHE A O 1
ATOM 748 N N . VAL A 1 94 ? -0.037 -6.964 -11.604 1.00 86.44 94 VAL A N 1
ATOM 749 C CA . VAL A 1 94 ? -1.099 -7.895 -12.017 1.00 86.44 94 VAL A CA 1
ATOM 750 C C . VAL A 1 94 ? -0.523 -9.270 -12.340 1.00 86.44 94 VAL A C 1
ATOM 752 O O . VAL A 1 94 ? -1.038 -10.265 -11.837 1.00 86.44 94 VAL A O 1
ATOM 755 N N . SER A 1 95 ? 0.571 -9.339 -13.103 1.00 91.38 95 SER A N 1
ATOM 756 C CA . SER A 1 95 ? 1.226 -10.616 -13.409 1.00 91.38 95 SER A CA 1
ATOM 757 C C . SER A 1 95 ? 1.677 -11.334 -12.136 1.00 91.38 95 SER A C 1
ATOM 759 O O . SER A 1 95 ? 1.358 -12.504 -11.945 1.00 91.38 95 SER A O 1
ATOM 761 N N . GLY A 1 96 ? 2.325 -10.613 -11.213 1.00 90.06 96 GLY A N 1
ATOM 762 C CA . GLY A 1 96 ? 2.732 -11.183 -9.929 1.00 90.06 96 GLY A CA 1
ATOM 763 C C . GLY A 1 96 ? 1.549 -11.619 -9.059 1.00 90.06 96 GLY A C 1
ATOM 764 O O . GLY A 1 96 ? 1.621 -12.641 -8.384 1.00 90.06 96 GLY A O 1
ATOM 765 N N . ALA A 1 97 ? 0.440 -10.879 -9.083 1.00 88.81 97 ALA A N 1
ATOM 766 C CA . ALA A 1 97 ? -0.770 -11.229 -8.344 1.00 88.81 97 ALA A CA 1
ATOM 767 C C . ALA A 1 97 ? -1.419 -12.514 -8.874 1.00 88.81 97 ALA A C 1
ATOM 769 O O . ALA A 1 97 ? -1.793 -13.384 -8.085 1.00 88.81 97 ALA A O 1
ATOM 770 N N . ILE A 1 98 ? -1.492 -12.675 -10.198 1.00 91.44 98 ILE A N 1
ATOM 771 C CA . ILE A 1 98 ? -1.988 -13.899 -10.839 1.00 91.44 98 ILE A CA 1
ATOM 772 C C . ILE A 1 98 ? -1.106 -15.094 -10.456 1.00 91.44 98 ILE A C 1
ATOM 774 O O . ILE A 1 98 ? -1.623 -16.114 -10.005 1.00 91.44 98 ILE A O 1
ATOM 778 N N . GLU A 1 99 ? 0.221 -14.955 -10.541 1.00 91.50 99 GLU A N 1
ATOM 779 C CA . GLU A 1 99 ? 1.172 -16.009 -10.148 1.00 91.50 99 GLU A CA 1
ATOM 780 C C . GLU A 1 99 ? 1.017 -16.437 -8.679 1.00 91.50 99 GLU A C 1
ATOM 782 O O . GLU A 1 99 ? 1.253 -17.595 -8.333 1.00 91.50 99 GLU A O 1
ATOM 787 N N . ARG A 1 100 ? 0.580 -15.522 -7.804 1.00 86.44 100 ARG A N 1
ATOM 788 C CA . ARG A 1 100 ? 0.343 -15.789 -6.375 1.00 86.44 100 ARG A CA 1
ATOM 789 C C . ARG A 1 100 ? -1.103 -16.165 -6.038 1.00 86.44 100 ARG A C 1
ATOM 791 O O . ARG A 1 100 ? -1.428 -16.256 -4.845 1.00 86.44 100 ARG A O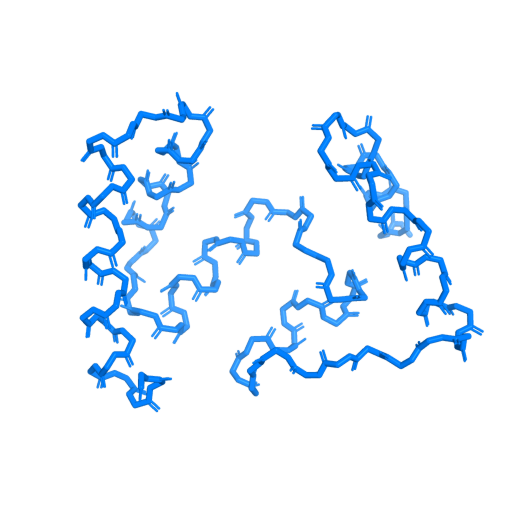 1
ATOM 798 N N . GLY A 1 101 ? -1.945 -16.390 -7.049 1.00 84.25 101 GLY A N 1
ATOM 799 C CA . GLY A 1 101 ? -3.339 -16.819 -6.902 1.00 84.25 101 GLY A CA 1
ATOM 800 C C . GLY A 1 101 ? -4.259 -15.754 -6.302 1.00 84.25 101 GLY A C 1
ATOM 801 O O . GLY A 1 101 ? -5.167 -16.092 -5.551 1.00 84.25 101 GLY A O 1
ATOM 802 N N . VAL A 1 102 ? -3.962 -14.476 -6.555 1.00 78.62 102 VAL A N 1
ATOM 803 C CA . VAL A 1 102 ? -4.740 -13.308 -6.099 1.00 78.62 102 VAL A CA 1
ATOM 804 C C . VAL A 1 102 ? -5.626 -12.740 -7.221 1.00 78.62 102 VAL A C 1
ATOM 806 O O . VAL A 1 102 ? -6.597 -12.048 -6.925 1.00 78.62 102 VAL A O 1
ATOM 809 N N . GLY A 1 103 ? -5.264 -12.989 -8.487 1.00 57.06 103 GLY A N 1
ATOM 810 C CA . GLY A 1 103 ? -5.905 -12.416 -9.680 1.00 57.06 103 GLY A CA 1
ATOM 811 C C . GLY A 1 103 ? -7.198 -13.088 -10.122 1.00 57.06 103 GLY A C 1
ATOM 812 O O . GLY A 1 103 ? -7.386 -14.285 -9.813 1.00 57.06 103 GLY A O 1
#

Secondary structure (DSSP, 8-state):
-HHHHHHHHHTSTTGGGGHHHHHHHHTTSS----S-TTTHHHHTTTTT----HHHHHHHHHHHH---HHHHHHHHHHHHHT-HHHHHHHHHHHHHHHHHTT--